Protein AF-A0A310SHX9-F1 (afdb_monomer)

Structure (mmCIF, N/CA/C/O backbone):
data_AF-A0A310SHX9-F1
#
_entry.id   AF-A0A310SHX9-F1
#
loop_
_atom_site.group_PDB
_atom_site.id
_atom_site.type_symbol
_atom_site.label_atom_id
_atom_site.label_alt_id
_atom_site.label_comp_id
_atom_site.label_asym_id
_atom_site.label_entity_id
_atom_site.label_seq_id
_atom_site.pdbx_PDB_ins_code
_atom_site.Cartn_x
_atom_site.Cartn_y
_atom_site.Cartn_z
_atom_site.occupancy
_atom_site.B_iso_or_equiv
_atom_site.auth_seq_id
_atom_site.auth_comp_id
_atom_site.auth_asym_id
_atom_site.auth_atom_id
_atom_site.pdbx_PDB_model_num
ATOM 1 N N . MET A 1 1 ? 0.324 -3.918 -25.809 1.00 64.81 1 MET A N 1
ATOM 2 C CA . MET A 1 1 ? 0.534 -5.154 -26.595 1.00 64.81 1 MET A CA 1
ATOM 3 C C . MET A 1 1 ? -0.462 -6.199 -26.114 1.00 64.81 1 MET A C 1
ATOM 5 O O . MET A 1 1 ? -0.627 -6.334 -24.906 1.00 64.81 1 MET A O 1
ATOM 9 N N . THR A 1 2 ? -1.156 -6.899 -27.006 1.00 70.50 2 THR A N 1
ATOM 10 C CA . THR A 1 2 ? -2.092 -7.974 -26.652 1.00 70.50 2 THR A CA 1
ATOM 11 C C . THR A 1 2 ? -1.338 -9.249 -26.255 1.00 70.50 2 THR A C 1
ATOM 13 O O . THR A 1 2 ? -0.175 -9.452 -26.612 1.00 70.50 2 THR A O 1
ATOM 16 N N . ARG A 1 3 ? -2.007 -10.167 -25.542 1.00 69.44 3 ARG A N 1
ATOM 17 C CA . ARG A 1 3 ? -1.442 -11.487 -25.186 1.00 69.44 3 ARG A CA 1
ATOM 18 C C . ARG A 1 3 ? -0.972 -12.273 -26.419 1.00 69.44 3 ARG A C 1
ATOM 20 O O . ARG A 1 3 ? -0.025 -13.051 -26.335 1.00 69.44 3 ARG A O 1
ATOM 27 N N . GLN A 1 4 ? -1.651 -12.087 -27.546 1.00 72.62 4 GLN A N 1
ATOM 28 C CA . GLN A 1 4 ? -1.379 -12.775 -28.805 1.00 72.62 4 GLN A CA 1
ATOM 29 C C . GLN A 1 4 ? -0.132 -12.200 -29.489 1.00 72.62 4 GLN A C 1
ATOM 31 O O . GLN A 1 4 ? 0.737 -12.961 -29.906 1.00 72.62 4 GLN A O 1
ATOM 36 N N . GLU A 1 5 ? 0.022 -10.872 -29.482 1.00 73.06 5 GLU A N 1
ATOM 37 C CA . GLU A 1 5 ? 1.237 -10.193 -29.950 1.00 73.06 5 GLU A CA 1
ATOM 38 C C . GLU A 1 5 ? 2.484 -10.596 -29.137 1.00 73.06 5 GLU A C 1
ATOM 40 O O . GLU A 1 5 ? 3.551 -10.786 -29.725 1.00 73.06 5 GLU A O 1
ATOM 45 N N . TYR A 1 6 ? 2.358 -10.776 -27.812 1.00 71.56 6 TYR A N 1
ATOM 46 C CA . TYR A 1 6 ? 3.461 -11.247 -26.960 1.00 71.56 6 TYR A CA 1
ATOM 47 C C . TYR A 1 6 ? 3.916 -12.657 -27.343 1.00 71.56 6 TYR A C 1
ATOM 49 O O . TYR A 1 6 ? 5.105 -12.884 -27.549 1.00 71.56 6 TYR A O 1
ATOM 57 N N . LYS A 1 7 ? 2.978 -13.605 -27.490 1.00 75.12 7 LYS A N 1
ATOM 58 C CA . LYS A 1 7 ? 3.307 -14.997 -27.844 1.00 75.12 7 LYS A CA 1
ATOM 59 C C . LYS A 1 7 ? 4.124 -15.086 -29.135 1.00 75.12 7 LYS A C 1
ATOM 61 O O . LYS A 1 7 ? 5.051 -15.886 -29.204 1.00 75.12 7 LYS A O 1
ATOM 66 N N . ILE A 1 8 ? 3.813 -14.242 -30.118 1.00 79.38 8 ILE A N 1
ATOM 67 C CA . ILE A 1 8 ? 4.493 -14.218 -31.419 1.00 79.38 8 ILE A CA 1
ATOM 68 C C . ILE A 1 8 ? 5.881 -13.567 -31.321 1.00 79.38 8 ILE A C 1
ATOM 70 O O . ILE A 1 8 ? 6.822 -14.041 -31.949 1.00 79.38 8 ILE A O 1
ATOM 74 N N . ASN A 1 9 ? 6.036 -12.507 -30.520 1.00 73.81 9 ASN A N 1
ATOM 75 C CA . ASN A 1 9 ? 7.239 -11.662 -30.543 1.00 73.81 9 ASN A CA 1
ATOM 76 C C . ASN A 1 9 ? 8.151 -11.783 -29.310 1.00 73.81 9 ASN A C 1
ATOM 78 O O . ASN A 1 9 ? 9.099 -11.007 -29.181 1.00 73.81 9 ASN A O 1
ATOM 82 N N . HIS A 1 10 ? 7.895 -12.732 -28.405 1.00 71.25 10 HIS A N 1
ATOM 83 C CA . HIS A 1 10 ? 8.587 -12.832 -27.114 1.00 71.25 10 HIS A CA 1
ATOM 84 C C . HIS A 1 10 ? 10.123 -12.918 -27.216 1.00 71.25 10 HIS A C 1
ATOM 86 O O . HIS A 1 10 ? 10.809 -12.448 -26.317 1.00 71.25 10 HIS A O 1
ATOM 92 N N . THR A 1 11 ? 10.680 -13.447 -28.311 1.00 74.25 11 THR A N 1
ATOM 93 C CA . THR A 1 11 ? 12.136 -13.548 -28.534 1.00 74.25 11 THR A CA 1
ATOM 94 C C . THR A 1 11 ? 12.811 -12.223 -28.906 1.00 74.25 11 THR A C 1
ATOM 96 O O . THR A 1 11 ? 14.021 -12.084 -28.740 1.00 74.25 11 THR A O 1
ATOM 99 N N . LYS A 1 12 ? 12.054 -11.230 -29.391 1.00 75.44 12 LYS A N 1
ATOM 100 C CA . LYS A 1 12 ? 12.553 -9.876 -29.716 1.00 75.44 12 LYS A CA 1
ATOM 101 C C . LYS A 1 12 ? 12.402 -8.894 -28.550 1.00 75.44 12 LYS A C 1
ATOM 103 O O . LYS A 1 12 ? 12.952 -7.793 -28.585 1.00 75.44 12 LYS A O 1
ATOM 108 N N . PHE A 1 13 ? 11.655 -9.297 -27.529 1.00 72.62 13 PHE A N 1
ATOM 109 C CA . PHE A 1 13 ? 11.348 -8.502 -26.355 1.00 72.62 13 PHE A CA 1
ATOM 110 C C . PHE A 1 13 ? 12.449 -8.659 -25.303 1.00 72.62 13 PHE A C 1
ATOM 112 O O . PHE A 1 13 ? 12.719 -9.761 -24.827 1.00 72.62 13 PHE A O 1
ATOM 119 N N . LYS A 1 14 ? 13.079 -7.549 -24.924 1.00 76.56 14 LYS A N 1
ATOM 120 C CA . LYS A 1 14 ? 14.072 -7.488 -23.850 1.00 76.56 14 LYS A CA 1
ATOM 121 C C . LYS A 1 14 ? 13.539 -6.615 -22.727 1.00 76.56 14 LYS A C 1
ATOM 123 O O . LYS A 1 14 ? 13.134 -5.478 -22.965 1.00 76.56 14 LYS A O 1
ATOM 128 N N . ILE A 1 15 ? 13.584 -7.144 -21.508 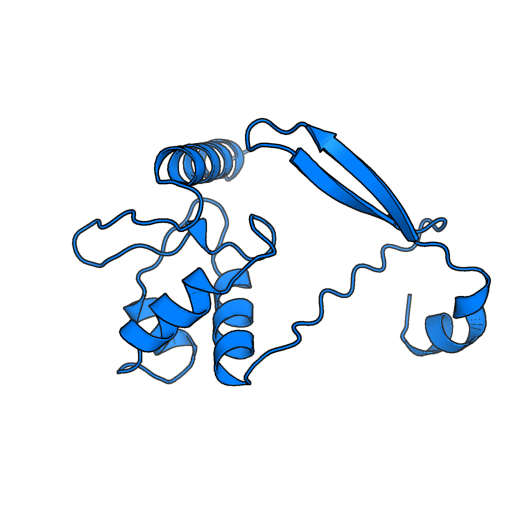1.00 77.38 15 ILE A N 1
ATOM 129 C CA . ILE A 1 15 ? 13.419 -6.340 -20.299 1.00 77.38 15 ILE A CA 1
ATOM 130 C C . ILE A 1 15 ? 14.755 -5.649 -20.051 1.00 77.38 15 ILE A C 1
ATOM 132 O O . ILE A 1 15 ? 15.777 -6.312 -19.875 1.00 77.38 15 ILE A O 1
ATOM 136 N N . ILE A 1 16 ? 14.741 -4.324 -20.066 1.00 80.56 16 ILE A N 1
ATOM 137 C CA . ILE A 1 16 ? 15.876 -3.498 -19.671 1.00 80.56 16 ILE A CA 1
ATOM 138 C C . ILE A 1 16 ? 15.581 -3.052 -18.250 1.00 80.56 16 ILE A C 1
ATOM 140 O O . ILE A 1 16 ? 14.476 -2.597 -17.969 1.00 80.56 16 ILE A O 1
ATOM 144 N N . TYR A 1 17 ? 16.536 -3.197 -17.343 1.00 81.25 17 TYR A N 1
ATOM 145 C CA . TYR A 1 17 ? 16.342 -2.745 -15.978 1.00 81.25 17 TYR A CA 1
ATOM 146 C C . TYR A 1 17 ? 17.563 -2.010 -15.451 1.00 81.25 17 TYR A C 1
ATOM 148 O O . TYR A 1 17 ? 18.694 -2.288 -15.843 1.00 81.25 17 TYR A O 1
ATOM 156 N N . ALA A 1 18 ? 17.313 -1.071 -14.549 1.00 76.44 18 ALA A N 1
ATOM 157 C CA . ALA A 1 18 ? 18.342 -0.333 -13.840 1.00 76.44 18 ALA A CA 1
ATOM 158 C C . ALA A 1 18 ? 17.914 -0.115 -12.391 1.00 76.44 18 ALA A C 1
ATOM 160 O O . ALA A 1 18 ? 16.723 -0.036 -12.082 1.00 76.44 18 ALA A O 1
ATOM 161 N N . PHE A 1 19 ? 18.899 0.005 -11.508 1.00 79.25 19 PHE A N 1
ATOM 162 C CA . PHE A 1 19 ? 18.670 0.504 -10.162 1.00 79.25 19 PHE A CA 1
ATOM 163 C C . PHE A 1 19 ? 18.825 2.021 -10.172 1.00 79.25 19 PHE A C 1
ATOM 165 O O . PHE A 1 19 ? 19.808 2.535 -10.703 1.00 79.25 19 PHE A O 1
ATOM 172 N N . HIS A 1 20 ? 17.859 2.732 -9.603 1.00 72.62 20 HIS A N 1
ATOM 173 C CA . HIS A 1 20 ? 17.862 4.186 -9.543 1.00 72.62 20 HIS A CA 1
ATOM 174 C C . HIS A 1 20 ? 17.633 4.657 -8.109 1.00 72.62 20 HIS A C 1
ATOM 176 O O . HIS A 1 20 ? 16.758 4.150 -7.406 1.00 72.62 20 HIS A O 1
ATOM 182 N N . SER A 1 21 ? 18.415 5.638 -7.668 1.00 75.56 21 SER A N 1
ATOM 183 C CA . SER A 1 21 ? 18.234 6.252 -6.356 1.00 75.56 21 SER A CA 1
ATOM 184 C C . SER A 1 21 ? 17.002 7.151 -6.369 1.00 75.56 21 SER A C 1
ATOM 186 O O . SER A 1 21 ? 16.843 8.008 -7.234 1.00 75.56 21 SER A O 1
ATOM 188 N N . THR A 1 22 ? 16.122 6.986 -5.392 1.00 76.06 22 THR A N 1
ATOM 189 C CA . THR A 1 22 ? 14.965 7.862 -5.174 1.00 76.06 22 THR A CA 1
ATOM 190 C C . THR A 1 22 ? 15.066 8.502 -3.790 1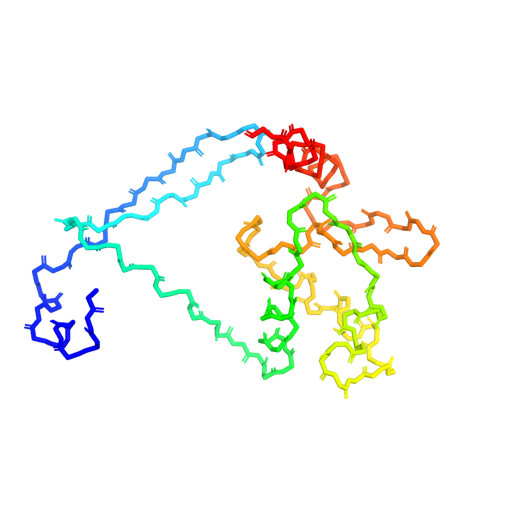.00 76.06 22 THR A C 1
ATOM 192 O O . THR A 1 22 ? 15.818 8.004 -2.946 1.00 76.06 22 THR A O 1
ATOM 195 N N . PRO A 1 23 ? 14.262 9.539 -3.486 1.00 72.62 23 PRO A N 1
ATOM 196 C CA . PRO A 1 23 ? 14.140 10.058 -2.120 1.00 72.62 23 PRO A CA 1
ATOM 197 C C . PRO A 1 23 ? 13.715 9.004 -1.079 1.00 72.62 23 PRO A C 1
ATOM 199 O O . PRO A 1 23 ? 13.800 9.250 0.119 1.00 72.62 23 PRO A O 1
ATOM 202 N N . PHE A 1 24 ? 13.256 7.833 -1.531 1.00 75.06 24 PHE A N 1
ATOM 203 C CA . PHE A 1 24 ? 12.743 6.731 -0.718 1.00 75.06 24 PHE A CA 1
ATOM 204 C C . PHE A 1 24 ? 13.680 5.509 -0.710 1.00 75.06 24 PHE A C 1
ATOM 206 O O . PHE A 1 24 ? 13.298 4.444 -0.226 1.00 75.06 24 PHE A O 1
ATOM 213 N N . GLY A 1 25 ? 14.896 5.647 -1.251 1.00 68.31 25 GLY A N 1
ATOM 214 C CA . GLY A 1 25 ? 15.877 4.571 -1.411 1.00 68.31 25 GLY A CA 1
ATOM 215 C C . GLY A 1 25 ? 16.035 4.107 -2.861 1.00 68.31 25 GLY A C 1
ATOM 216 O O . GLY A 1 25 ? 15.510 4.722 -3.790 1.00 68.31 25 GLY A O 1
ATOM 217 N N . ASN A 1 26 ? 16.778 3.020 -3.068 1.00 69.88 26 ASN A N 1
ATOM 218 C CA . ASN A 1 26 ? 17.019 2.472 -4.404 1.00 69.88 26 ASN A CA 1
ATOM 219 C C . ASN A 1 26 ? 15.777 1.741 -4.923 1.00 69.88 26 ASN A C 1
ATOM 221 O O . ASN A 1 26 ? 15.252 0.850 -4.253 1.00 69.88 26 ASN A O 1
ATOM 225 N N . CYS A 1 27 ? 15.334 2.077 -6.131 1.00 69.50 27 CYS A N 1
ATOM 226 C CA . CYS A 1 27 ? 14.271 1.374 -6.838 1.00 69.50 27 CYS A CA 1
ATOM 227 C C . CYS A 1 27 ? 14.831 0.597 -8.036 1.00 69.50 27 CYS A C 1
ATOM 229 O O . CYS A 1 27 ? 15.842 0.979 -8.620 1.00 69.50 27 CYS A O 1
ATOM 231 N N . LEU A 1 28 ? 14.167 -0.500 -8.402 1.00 73.38 28 LEU A N 1
ATOM 232 C CA . LEU A 1 28 ? 14.375 -1.185 -9.675 1.00 73.38 28 LEU A CA 1
ATOM 233 C C . LEU A 1 28 ? 13.395 -0.593 -10.691 1.00 73.38 28 LEU A C 1
ATOM 235 O O . LEU A 1 28 ? 12.183 -0.700 -10.505 1.00 73.38 28 LEU A O 1
ATOM 239 N N . ILE A 1 29 ? 13.908 -0.005 -11.764 1.00 72.06 29 ILE A N 1
ATOM 240 C CA . ILE A 1 29 ? 13.109 0.443 -12.904 1.00 72.06 29 ILE A CA 1
ATOM 241 C C . ILE A 1 29 ? 13.267 -0.603 -13.998 1.00 72.06 29 ILE A C 1
ATOM 243 O O . ILE A 1 29 ? 14.384 -0.860 -14.434 1.00 72.06 29 ILE A O 1
ATOM 247 N N . GLY A 1 30 ? 12.159 -1.210 -14.418 1.00 75.31 30 GLY A N 1
ATOM 248 C CA . GLY A 1 30 ? 12.107 -2.128 -15.552 1.00 75.31 30 GLY A CA 1
ATOM 249 C C . GLY A 1 30 ? 11.336 -1.498 -16.705 1.00 75.31 30 GLY A C 1
ATOM 250 O O . GLY A 1 30 ? 10.193 -1.081 -16.532 1.00 75.31 30 GLY A O 1
ATOM 251 N N . THR A 1 31 ? 11.948 -1.443 -17.878 1.00 74.75 31 THR A N 1
ATOM 252 C CA . THR A 1 31 ? 11.318 -1.037 -19.133 1.00 74.75 31 THR A CA 1
ATOM 253 C C . THR A 1 31 ? 11.460 -2.154 -20.159 1.00 74.75 31 THR A C 1
ATOM 255 O O . THR A 1 31 ? 12.082 -3.193 -19.919 1.00 74.75 31 THR A O 1
ATOM 258 N N . THR A 1 32 ? 10.846 -1.963 -21.319 1.00 78.31 32 THR A N 1
ATOM 259 C CA . THR A 1 32 ? 10.988 -2.881 -22.446 1.00 78.31 32 THR A CA 1
ATOM 260 C C . THR A 1 32 ? 11.774 -2.175 -23.537 1.00 78.31 32 THR A C 1
ATOM 262 O O . THR A 1 32 ? 11.663 -0.959 -23.672 1.00 78.31 32 THR A O 1
ATOM 265 N N . ASN A 1 33 ? 12.526 -2.910 -24.354 1.00 78.69 33 ASN A N 1
ATOM 266 C CA . ASN A 1 33 ? 13.175 -2.372 -25.560 1.00 78.69 33 ASN A CA 1
ATOM 267 C C . ASN A 1 33 ? 12.182 -1.962 -26.671 1.00 78.69 33 ASN A C 1
ATOM 269 O O . ASN A 1 33 ? 12.575 -1.835 -27.828 1.00 78.69 33 ASN A O 1
ATOM 273 N N . THR A 1 34 ? 10.903 -1.814 -26.329 1.00 72.62 34 THR A N 1
ATOM 274 C CA . THR A 1 34 ? 9.823 -1.381 -27.205 1.00 72.62 34 THR A CA 1
ATOM 275 C C . THR A 1 34 ? 9.069 -0.233 -26.542 1.00 72.62 34 THR A C 1
ATOM 277 O O . THR A 1 34 ? 8.927 -0.167 -25.321 1.00 72.62 34 THR A O 1
ATOM 280 N N . ASP A 1 35 ? 8.516 0.631 -27.370 1.00 66.69 35 ASP A N 1
ATOM 281 C CA . ASP A 1 35 ? 7.607 1.735 -27.063 1.00 66.69 35 ASP A CA 1
ATOM 282 C C . ASP A 1 35 ? 6.204 1.253 -26.633 1.00 66.69 35 ASP A C 1
ATOM 284 O O . ASP A 1 35 ? 5.356 2.033 -26.197 1.00 66.69 35 ASP A O 1
ATOM 288 N N . LYS A 1 36 ? 5.963 -0.066 -26.653 1.00 65.44 36 LYS A N 1
ATOM 289 C CA . LYS A 1 36 ? 4.767 -0.680 -26.076 1.00 65.44 36 LYS A CA 1
ATOM 290 C C . LYS A 1 36 ? 4.991 -0.926 -24.581 1.00 65.44 36 LYS A C 1
ATOM 292 O O . LYS A 1 36 ? 5.684 -1.864 -24.195 1.00 65.44 36 LYS A O 1
ATOM 297 N N . ALA A 1 37 ? 4.326 -0.144 -23.731 1.00 56.38 37 ALA A N 1
ATOM 298 C CA . ALA A 1 37 ? 4.283 -0.406 -22.295 1.00 56.38 37 ALA A CA 1
ATOM 299 C C . ALA A 1 37 ? 3.639 -1.781 -22.022 1.00 56.38 37 ALA A C 1
ATOM 301 O O . ALA A 1 37 ? 2.428 -1.966 -22.167 1.00 56.38 37 ALA A O 1
ATOM 302 N N . ILE A 1 38 ? 4.456 -2.767 -21.648 1.00 58.00 38 ILE A N 1
ATOM 303 C CA . ILE A 1 38 ? 3.993 -4.017 -21.046 1.00 58.00 38 ILE A CA 1
ATOM 304 C C . ILE A 1 38 ? 4.604 -4.089 -19.659 1.00 58.00 38 ILE A C 1
ATOM 306 O O . ILE A 1 38 ? 5.728 -4.551 -19.482 1.00 58.00 38 ILE A O 1
ATOM 310 N N . VAL A 1 39 ? 3.843 -3.657 -18.664 1.00 58.84 39 VAL A N 1
ATOM 311 C CA . VAL A 1 39 ? 4.120 -4.014 -17.277 1.00 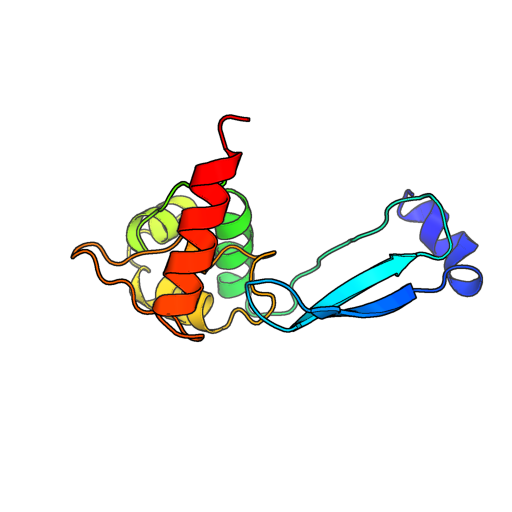58.84 39 VAL A CA 1
ATOM 312 C C . VAL A 1 39 ? 2.923 -4.822 -16.811 1.00 58.84 39 VAL A C 1
ATOM 314 O O . VAL A 1 39 ? 1.891 -4.276 -16.435 1.00 58.84 39 VAL A O 1
ATOM 317 N N . HIS A 1 40 ? 3.029 -6.147 -16.913 1.00 57.94 40 HIS A N 1
ATOM 318 C CA . HIS A 1 40 ? 2.083 -7.037 -16.255 1.00 57.94 40 HIS A CA 1
ATOM 319 C C . HIS A 1 40 ? 2.651 -7.388 -14.884 1.00 57.94 40 HIS A C 1
ATOM 321 O O . HIS A 1 40 ? 3.531 -8.242 -14.768 1.00 57.94 40 HIS A O 1
ATOM 327 N N . LEU A 1 41 ? 2.164 -6.706 -13.850 1.00 60.62 41 LEU A N 1
ATOM 328 C CA . LEU A 1 41 ? 2.458 -7.076 -12.475 1.00 60.62 41 LEU A CA 1
ATOM 329 C C . LEU A 1 41 ? 1.480 -8.175 -12.050 1.00 60.62 41 LEU A C 1
ATOM 331 O O . LEU A 1 41 ? 0.329 -7.904 -11.722 1.00 60.62 41 LEU A O 1
ATOM 335 N N . GLY A 1 42 ? 1.936 -9.424 -12.107 1.00 59.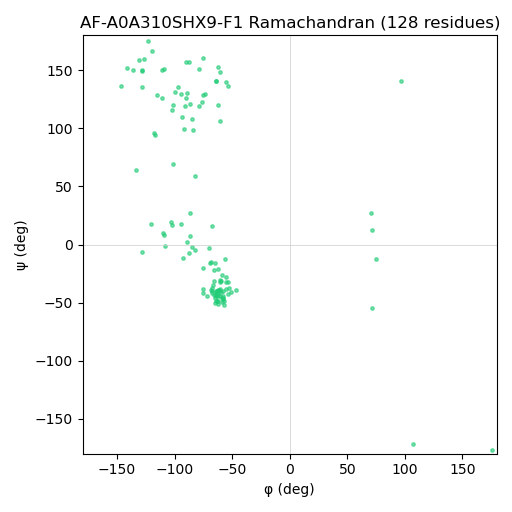56 42 GLY A N 1
ATOM 336 C CA . GLY A 1 42 ? 1.205 -10.572 -11.580 1.00 59.56 42 GLY A CA 1
ATOM 337 C C . GLY A 1 42 ? 1.696 -10.924 -10.178 1.00 59.56 42 GLY A C 1
ATOM 338 O O . GLY A 1 42 ? 2.901 -10.979 -9.934 1.00 59.56 42 GLY A O 1
ATOM 339 N N . PHE A 1 43 ? 0.777 -11.191 -9.252 1.00 67.25 43 PHE A N 1
ATOM 340 C CA . PHE A 1 43 ? 1.136 -11.632 -7.907 1.00 67.25 43 PHE A CA 1
ATOM 341 C C . PHE A 1 43 ? 1.231 -13.153 -7.832 1.00 67.25 43 PHE A C 1
ATOM 343 O O . PHE A 1 43 ? 0.278 -13.866 -8.138 1.00 67.25 43 PHE A O 1
ATOM 350 N N . VAL A 1 44 ? 2.367 -13.655 -7.350 1.00 69.69 44 VAL A N 1
ATOM 351 C CA . VAL A 1 44 ? 2.530 -15.064 -6.977 1.00 69.69 44 VAL A CA 1
ATOM 352 C C . VAL A 1 44 ? 2.446 -15.152 -5.458 1.00 69.69 44 VAL A C 1
ATOM 354 O O . VAL A 1 44 ? 3.264 -14.579 -4.743 1.00 69.69 44 VAL A O 1
ATOM 357 N N . GLY A 1 45 ? 1.431 -15.840 -4.942 1.00 72.38 45 GLY A N 1
ATOM 358 C CA . GLY A 1 45 ? 1.206 -15.928 -3.503 1.00 72.38 45 GLY A CA 1
ATOM 359 C C . GLY A 1 45 ? -0.066 -16.680 -3.142 1.00 72.38 45 GLY A C 1
ATOM 360 O O . GLY A 1 45 ? -0.785 -17.194 -4.002 1.00 72.38 45 GLY A O 1
ATOM 361 N N . LYS A 1 46 ? -0.371 -16.749 -1.842 1.00 87.19 46 LYS A N 1
ATOM 362 C CA . LYS A 1 46 ? -1.638 -17.340 -1.387 1.00 87.19 46 LYS A CA 1
ATOM 363 C C . LYS A 1 46 ? -2.797 -16.491 -1.911 1.00 87.19 46 LYS A C 1
ATOM 365 O O . LYS A 1 46 ? -2.729 -15.268 -1.830 1.00 87.19 46 LYS A O 1
ATOM 370 N N . LYS A 1 47 ? -3.902 -17.123 -2.333 1.00 91.62 47 LYS A N 1
ATOM 371 C CA . LYS A 1 47 ? -5.107 -16.429 -2.846 1.00 91.62 47 LYS A CA 1
ATOM 372 C C . LYS A 1 47 ? -5.552 -15.255 -1.962 1.00 91.62 47 LYS A C 1
ATOM 374 O O . LYS A 1 47 ? -5.937 -14.213 -2.470 1.00 91.62 47 LYS A O 1
ATOM 379 N N . PHE A 1 48 ? -5.464 -15.407 -0.638 1.00 93.94 48 PHE A N 1
ATOM 380 C CA . PHE A 1 48 ? -5.783 -14.333 0.306 1.00 93.94 48 PHE A CA 1
ATOM 381 C C . PHE A 1 48 ? -4.813 -13.142 0.221 1.00 93.94 48 PHE A C 1
ATOM 383 O O . PHE A 1 48 ? -5.256 -12.002 0.238 1.00 93.94 48 PHE A O 1
ATOM 390 N N . GLN A 1 49 ? -3.504 -13.391 0.115 1.00 92.94 49 GLN A N 1
ATOM 391 C CA . GLN A 1 49 ? -2.500 -12.328 -0.013 1.00 92.94 49 GLN A CA 1
ATOM 392 C C . GLN A 1 49 ? -2.687 -11.553 -1.312 1.00 92.94 49 GLN A C 1
ATOM 394 O O . GLN A 1 49 ? -2.687 -10.331 -1.279 1.00 92.94 49 GLN A O 1
ATOM 399 N N . ILE A 1 50 ? -2.920 -12.273 -2.414 1.00 91.44 50 ILE A N 1
ATOM 400 C CA . ILE A 1 50 ? -3.192 -11.681 -3.726 1.00 91.44 50 ILE A CA 1
ATOM 401 C C . ILE A 1 50 ? -4.401 -10.746 -3.636 1.00 91.44 50 ILE A C 1
ATOM 403 O O . ILE A 1 50 ? -4.263 -9.571 -3.945 1.00 91.44 50 ILE A O 1
ATOM 407 N N . LYS A 1 51 ? -5.531 -11.217 -3.087 1.00 95.06 51 LYS A N 1
ATOM 408 C CA . LYS A 1 51 ? -6.726 -10.378 -2.893 1.00 95.06 51 LYS A CA 1
ATOM 409 C C . LYS A 1 51 ? -6.469 -9.138 -2.041 1.00 95.06 51 LYS A C 1
ATOM 411 O O . LYS A 1 51 ? -7.015 -8.078 -2.323 1.00 95.06 51 LYS A O 1
ATOM 416 N N . VAL A 1 52 ? -5.666 -9.265 -0.981 1.00 96.62 52 VAL A N 1
ATOM 417 C CA . VAL A 1 52 ? -5.273 -8.106 -0.171 1.00 96.62 52 VAL A CA 1
ATOM 418 C C . VAL A 1 52 ? -4.480 -7.126 -1.026 1.00 96.62 52 VAL A C 1
ATOM 420 O O . VAL A 1 52 ? -4.833 -5.957 -1.052 1.00 96.62 52 VAL A O 1
ATOM 423 N N . TRP A 1 53 ? -3.446 -7.577 -1.736 1.00 94.75 53 TRP A N 1
ATOM 424 C CA . TRP A 1 53 ? -2.596 -6.706 -2.552 1.00 94.75 53 TRP A CA 1
ATOM 425 C C . TRP A 1 53 ? -3.355 -6.036 -3.701 1.00 94.75 53 TRP A C 1
ATOM 427 O O . TRP A 1 53 ? -3.166 -4.842 -3.914 1.00 94.75 53 TRP A O 1
ATOM 437 N N . GLU A 1 54 ? -4.263 -6.755 -4.361 1.00 93.31 54 GLU A N 1
ATOM 438 C CA . GLU A 1 54 ? -5.194 -6.194 -5.348 1.00 93.31 54 GLU A CA 1
ATOM 439 C C . GLU A 1 54 ? -6.046 -5.079 -4.729 1.00 93.31 54 GLU A C 1
ATOM 441 O O . GLU A 1 54 ? -6.137 -3.992 -5.292 1.00 93.31 54 GLU A O 1
ATOM 446 N N . ALA A 1 55 ? -6.602 -5.296 -3.532 1.00 96.12 55 ALA A N 1
ATOM 447 C CA . ALA A 1 55 ? -7.367 -4.267 -2.833 1.00 96.12 55 ALA A CA 1
ATOM 448 C C . ALA A 1 55 ? -6.512 -3.060 -2.416 1.00 96.12 55 ALA A C 1
ATOM 450 O O . ALA A 1 55 ? -7.020 -1.942 -2.394 1.00 96.12 55 ALA A O 1
ATOM 451 N N . LEU A 1 56 ? -5.223 -3.255 -2.108 1.00 95.94 56 LEU A N 1
ATOM 452 C CA . LEU A 1 56 ? -4.322 -2.139 -1.808 1.00 95.94 56 LEU A CA 1
ATOM 453 C C . LEU A 1 56 ? -4.133 -1.231 -3.024 1.00 95.94 56 LEU A C 1
ATOM 455 O O . LEU A 1 56 ? -4.135 -0.016 -2.870 1.00 95.94 56 LEU A O 1
ATOM 459 N N . MET A 1 57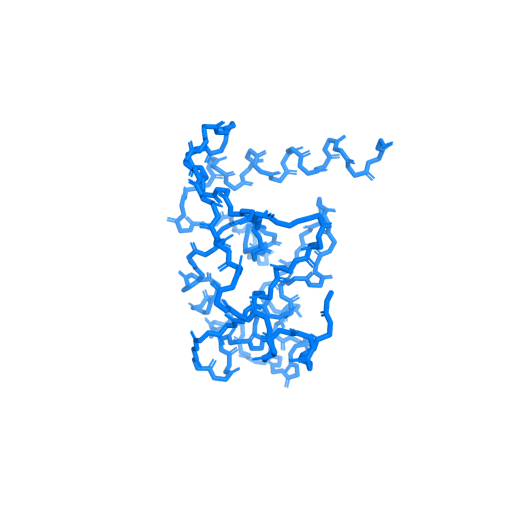 ? -4.007 -1.801 -4.223 1.00 93.81 57 MET A N 1
ATOM 460 C CA . MET A 1 57 ? -3.821 -1.030 -5.460 1.00 93.81 57 MET A CA 1
ATOM 461 C C . MET A 1 57 ? -5.019 -0.140 -5.820 1.00 93.81 57 MET A C 1
ATOM 463 O O . MET A 1 57 ? -4.876 0.756 -6.644 1.00 93.81 57 MET A O 1
ATOM 467 N N . LEU A 1 58 ? -6.185 -0.369 -5.212 1.00 94.25 58 LEU A N 1
ATOM 468 C CA . LEU A 1 58 ? -7.381 0.454 -5.402 1.00 94.25 58 LEU A CA 1
ATOM 469 C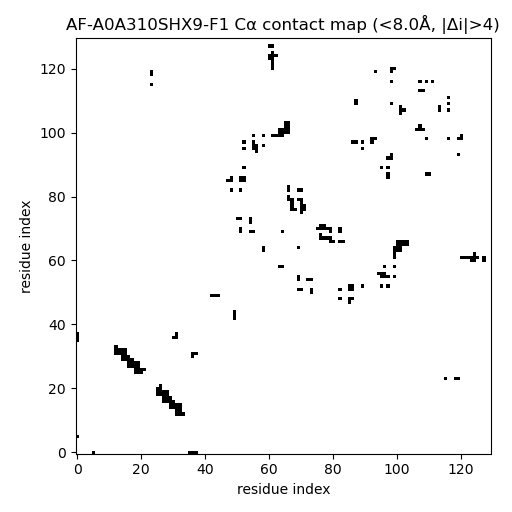 C . LEU A 1 58 ? -7.443 1.660 -4.452 1.00 94.25 58 LEU A C 1
ATOM 471 O O . LEU A 1 58 ? -8.344 2.484 -4.573 1.00 94.25 58 LEU A O 1
ATOM 475 N N . ILE A 1 59 ? -6.528 1.761 -3.483 1.00 95.56 59 ILE A N 1
ATOM 476 C CA . ILE A 1 59 ? -6.480 2.889 -2.550 1.00 95.56 59 ILE A CA 1
ATOM 477 C C . ILE A 1 59 ? -5.892 4.092 -3.287 1.00 95.56 59 ILE A C 1
ATOM 479 O O . ILE A 1 59 ? -4.758 4.010 -3.746 1.00 95.56 59 ILE A O 1
ATOM 483 N N . SER A 1 60 ? -6.613 5.211 -3.354 1.00 93.94 60 SER A N 1
ATOM 484 C CA . SER A 1 60 ? -6.142 6.430 -4.022 1.00 93.94 60 SER A CA 1
ATOM 485 C C . SER A 1 60 ? -4.861 6.991 -3.400 1.00 93.94 60 SER A C 1
ATOM 487 O O . SER A 1 60 ? -4.643 6.901 -2.187 1.00 93.94 60 SER A O 1
ATOM 489 N N . ASP A 1 61 ? -4.035 7.620 -4.228 1.00 92.50 61 ASP A N 1
ATOM 490 C CA . ASP A 1 61 ? -2.809 8.299 -3.808 1.00 92.50 61 ASP A CA 1
ATOM 491 C C . ASP A 1 61 ? -3.091 9.347 -2.719 1.00 92.50 61 ASP A C 1
ATOM 493 O O . ASP A 1 61 ? -4.125 10.018 -2.725 1.00 92.50 61 ASP A O 1
ATOM 497 N N . GLY A 1 62 ? -2.205 9.445 -1.723 1.00 91.75 62 GLY A N 1
ATOM 498 C CA . GLY A 1 62 ? -2.308 10.414 -0.622 1.00 91.75 62 GLY A CA 1
ATOM 499 C C . GLY A 1 62 ? -3.369 10.090 0.437 1.00 91.75 62 GLY A C 1
ATOM 500 O O . GLY A 1 62 ? -3.340 10.677 1.527 1.00 91.75 62 GLY A O 1
ATOM 501 N N . SER A 1 63 ? -4.258 9.133 0.162 1.00 93.25 63 SER A N 1
ATOM 502 C CA . SER A 1 63 ? -5.270 8.649 1.102 1.00 93.25 63 SER A CA 1
ATOM 503 C C . SER A 1 63 ? -4.757 7.482 1.950 1.00 93.25 63 SER A C 1
ATOM 505 O O . SER A 1 63 ? -3.812 6.778 1.585 1.00 93.25 63 SER A O 1
ATOM 507 N N . THR A 1 64 ? -5.378 7.271 3.111 1.00 95.25 64 THR A N 1
ATOM 508 C CA . THR A 1 64 ? -5.085 6.124 3.975 1.00 95.25 64 THR A CA 1
ATOM 509 C C . THR A 1 64 ? -6.356 5.375 4.348 1.00 95.25 64 THR A C 1
ATOM 511 O O . THR A 1 64 ? -7.433 5.954 4.472 1.00 95.25 64 THR A O 1
ATOM 514 N N . VAL A 1 65 ? -6.216 4.068 4.557 1.00 96.50 65 VAL A N 1
ATOM 515 C CA . VAL A 1 65 ? -7.290 3.176 5.013 1.00 96.50 65 VAL A CA 1
ATOM 516 C C . VAL A 1 65 ? -6.813 2.326 6.182 1.00 96.50 65 VAL A C 1
ATOM 518 O O . VAL A 1 65 ? -5.618 2.112 6.387 1.00 96.50 65 VAL A O 1
ATOM 521 N N . THR A 1 66 ? -7.745 1.801 6.961 1.00 96.94 66 THR A N 1
ATOM 522 C CA . THR A 1 66 ? -7.452 0.897 8.069 1.00 96.94 66 THR A CA 1
ATOM 523 C C . THR A 1 66 ? -7.379 -0.556 7.610 1.00 96.94 66 THR A C 1
ATOM 525 O O . THR A 1 66 ? -8.000 -0.949 6.623 1.00 96.94 66 THR A O 1
ATOM 528 N N . TYR A 1 67 ? -6.678 -1.402 8.372 1.00 97.12 67 TYR A N 1
ATOM 529 C CA . TYR A 1 67 ? -6.680 -2.855 8.138 1.00 97.12 67 TYR A CA 1
ATOM 530 C C . TYR A 1 67 ? -8.092 -3.462 8.101 1.00 97.12 67 TYR A C 1
ATOM 532 O O . TYR A 1 67 ? -8.319 -4.430 7.382 1.00 97.12 67 TYR A O 1
ATOM 540 N N . GLU A 1 68 ? -9.032 -2.901 8.866 1.00 96.62 68 GLU A N 1
ATOM 541 C CA . GLU A 1 68 ? -10.430 -3.339 8.870 1.00 96.62 68 GLU A CA 1
ATOM 542 C C . GLU A 1 68 ? -11.152 -2.942 7.584 1.00 96.62 68 GLU A C 1
ATOM 544 O O . GLU A 1 68 ? -11.822 -3.783 6.996 1.00 96.62 68 GLU A O 1
ATOM 549 N N . GLN A 1 69 ? -10.970 -1.710 7.103 1.00 97.25 69 GLN A N 1
ATOM 550 C CA . GLN A 1 69 ? -11.547 -1.278 5.826 1.00 97.25 69 GLN A CA 1
ATOM 551 C C . GLN A 1 69 ? -11.037 -2.147 4.671 1.00 97.25 69 GLN A C 1
ATOM 553 O O . GLN A 1 69 ? -11.819 -2.594 3.839 1.00 97.25 69 GLN A O 1
ATOM 558 N N . VAL A 1 70 ? -9.746 -2.497 4.662 1.00 97.88 70 VAL A N 1
ATOM 559 C CA . VAL A 1 70 ? -9.213 -3.453 3.675 1.00 97.88 70 VAL A CA 1
ATOM 560 C C . VAL A 1 70 ? -9.876 -4.829 3.825 1.00 97.88 70 VAL A C 1
ATOM 562 O O . VAL A 1 70 ? -10.246 -5.442 2.826 1.00 97.88 70 VAL A O 1
ATOM 565 N N . ALA A 1 71 ? -10.066 -5.313 5.056 1.00 98.12 71 ALA A N 1
ATOM 566 C CA . ALA A 1 71 ? -10.731 -6.588 5.329 1.00 98.12 71 ALA A CA 1
ATOM 567 C C . ALA A 1 71 ? -12.201 -6.597 4.859 1.00 98.12 71 ALA A C 1
ATOM 569 O O . ALA A 1 71 ? -12.667 -7.591 4.298 1.00 98.12 71 ALA A O 1
ATOM 570 N N . GLN A 1 72 ? -12.914 -5.484 5.035 1.00 97.75 72 GLN A N 1
ATOM 571 C CA . GLN A 1 72 ? -14.270 -5.275 4.526 1.00 97.75 72 GLN A CA 1
ATOM 572 C C . GLN A 1 72 ? -14.288 -5.287 2.992 1.00 97.75 72 GLN A C 1
ATOM 574 O O . GLN A 1 72 ? -15.057 -6.049 2.409 1.00 97.75 72 GLN A O 1
ATOM 579 N N . ASN A 1 73 ? -13.382 -4.546 2.346 1.00 97.06 73 ASN A N 1
ATOM 580 C CA . ASN A 1 73 ? -13.309 -4.436 0.884 1.00 97.06 73 ASN A CA 1
ATOM 581 C C . ASN A 1 73 ? -13.050 -5.781 0.189 1.00 97.06 73 ASN A C 1
ATOM 583 O O . ASN A 1 73 ? -13.556 -6.019 -0.904 1.00 97.06 73 ASN A O 1
ATOM 587 N N . ILE A 1 74 ? -12.310 -6.697 0.823 1.00 97.50 74 ILE A N 1
ATOM 588 C CA . ILE A 1 74 ? -12.081 -8.052 0.282 1.00 97.50 74 ILE A CA 1
ATOM 589 C C . ILE A 1 74 ? -13.179 -9.065 0.662 1.00 97.50 74 ILE A C 1
ATOM 591 O O . ILE A 1 74 ? -13.016 -10.269 0.424 1.00 97.50 74 ILE A O 1
ATOM 595 N N . GLY A 1 75 ? -14.272 -8.618 1.291 1.00 97.62 75 GLY A N 1
ATOM 596 C CA . GLY A 1 75 ? -15.390 -9.464 1.725 1.00 97.62 75 GLY A CA 1
ATOM 597 C C . GLY A 1 75 ? -15.056 -10.386 2.904 1.00 97.62 75 GLY A C 1
ATOM 598 O O . GLY A 1 75 ? -15.621 -11.476 3.025 1.00 97.62 75 GLY A O 1
ATOM 599 N N . LYS A 1 76 ? -14.093 -10.003 3.753 1.00 97.69 76 LYS A N 1
ATOM 600 C CA . LYS A 1 76 ? -13.644 -10.764 4.934 1.00 97.69 76 LYS A CA 1
ATOM 601 C C . LYS A 1 76 ? -13.533 -9.846 6.164 1.00 97.69 76 LYS A C 1
ATOM 603 O O . LYS A 1 76 ? -12.436 -9.691 6.693 1.00 97.69 76 LYS A O 1
ATOM 608 N N . PRO A 1 77 ? -14.641 -9.263 6.661 1.00 96.94 77 PRO A N 1
ATOM 609 C CA . PRO A 1 77 ? -14.622 -8.189 7.666 1.00 96.94 77 PRO A CA 1
ATOM 610 C C . PRO A 1 77 ? -13.927 -8.555 8.989 1.00 96.94 77 PRO A C 1
ATOM 612 O O . PRO A 1 77 ? -13.378 -7.689 9.660 1.00 96.94 77 PRO A O 1
ATOM 615 N N . THR A 1 78 ? -13.880 -9.838 9.354 1.00 97.38 78 THR A N 1
ATOM 616 C CA . THR A 1 78 ? -13.213 -10.322 10.577 1.00 97.38 78 THR A CA 1
ATOM 617 C C . THR A 1 78 ? -11.706 -10.566 10.407 1.00 97.38 78 THR A C 1
ATOM 619 O O . THR A 1 78 ? -11.021 -10.938 11.360 1.00 97.38 78 THR A O 1
ATOM 622 N N . ALA A 1 79 ? -11.150 -10.365 9.207 1.00 97.38 79 ALA A N 1
ATOM 623 C CA . ALA A 1 79 ? -9.795 -10.784 8.853 1.00 97.38 79 ALA A CA 1
ATOM 624 C C . ALA A 1 79 ? -8.712 -9.701 9.024 1.00 97.38 79 ALA A C 1
ATOM 626 O O . ALA A 1 79 ? -7.612 -9.869 8.496 1.00 97.38 79 ALA A O 1
ATOM 627 N N . SER A 1 80 ? -8.952 -8.621 9.776 1.00 96.44 80 SER A N 1
ATOM 628 C CA . SER A 1 80 ? -8.020 -7.482 9.925 1.00 96.44 80 SER A CA 1
ATOM 629 C C . SER A 1 80 ? -6.587 -7.890 10.303 1.00 96.44 80 SER A C 1
ATOM 631 O O . SER A 1 80 ? -5.617 -7.376 9.746 1.00 96.44 80 SER A O 1
ATOM 633 N N . ARG A 1 81 ? -6.418 -8.870 11.204 1.00 95.56 81 ARG A N 1
ATOM 634 C CA . ARG A 1 81 ? -5.085 -9.380 11.583 1.00 95.56 81 ARG A CA 1
ATOM 635 C C . ARG A 1 81 ? -4.409 -10.147 10.440 1.00 95.56 81 ARG A C 1
ATOM 637 O O . ARG A 1 81 ? -3.208 -10.000 10.224 1.00 95.56 81 ARG A O 1
ATOM 644 N N . ALA A 1 82 ? -5.173 -10.942 9.691 1.00 97.00 82 ALA A N 1
ATOM 645 C CA . ALA A 1 82 ? -4.667 -11.657 8.521 1.00 97.00 82 ALA A CA 1
ATOM 646 C C . ALA A 1 82 ? -4.294 -10.687 7.389 1.00 97.00 82 ALA A C 1
ATOM 648 O O . ALA A 1 82 ? -3.267 -10.885 6.738 1.00 97.00 82 ALA A O 1
ATOM 649 N N . VAL A 1 83 ? -5.067 -9.610 7.208 1.00 97.38 83 VAL A N 1
ATOM 650 C CA . VAL A 1 83 ? -4.720 -8.500 6.309 1.00 97.38 83 VAL A CA 1
ATOM 651 C C . VAL A 1 83 ? -3.386 -7.886 6.723 1.00 97.38 83 VAL A C 1
ATOM 653 O O . VAL A 1 83 ? -2.496 -7.791 5.885 1.00 97.38 83 VAL A O 1
ATOM 656 N N . GLY A 1 84 ? -3.189 -7.560 8.005 1.00 95.38 84 GLY A N 1
ATOM 657 C CA . GLY A 1 84 ? -1.906 -7.042 8.500 1.00 95.38 84 GLY A CA 1
ATOM 658 C C . GLY A 1 84 ? -0.716 -7.946 8.153 1.00 95.38 84 GLY A C 1
ATOM 659 O O . GLY A 1 84 ? 0.307 -7.474 7.658 1.00 95.38 84 GLY A O 1
ATOM 660 N N . ASN A 1 85 ? -0.875 -9.263 8.302 1.00 94.62 85 ASN A N 1
ATOM 661 C CA . ASN A 1 85 ? 0.148 -10.229 7.892 1.00 94.62 85 ASN A CA 1
ATOM 662 C C . ASN A 1 85 ? 0.404 -10.225 6.374 1.00 94.62 85 ASN A C 1
ATOM 664 O O . ASN A 1 85 ? 1.557 -10.320 5.953 1.00 94.62 85 ASN A O 1
ATOM 668 N N . ALA A 1 86 ? -0.638 -10.113 5.546 1.00 94.75 86 ALA A N 1
ATOM 669 C CA . ALA A 1 86 ? -0.495 -10.025 4.092 1.00 94.75 86 ALA A CA 1
ATOM 670 C C . ALA A 1 86 ? 0.180 -8.713 3.651 1.00 94.75 86 ALA A C 1
ATOM 672 O O . ALA A 1 86 ? 1.065 -8.743 2.794 1.00 94.75 86 ALA A O 1
ATOM 673 N N . VAL A 1 87 ? -0.160 -7.589 4.290 1.00 95.06 87 VAL A N 1
ATOM 674 C CA . VAL A 1 87 ? 0.470 -6.273 4.082 1.00 95.06 87 VAL A CA 1
ATOM 675 C C . VAL A 1 87 ? 1.974 -6.344 4.380 1.00 95.06 87 VAL A C 1
ATOM 677 O O . VAL A 1 87 ? 2.781 -5.926 3.554 1.00 95.06 87 VAL A O 1
ATOM 680 N N . MET A 1 88 ? 2.385 -6.969 5.493 1.00 91.62 88 MET A N 1
ATOM 681 C CA . MET A 1 88 ? 3.811 -7.163 5.826 1.00 91.62 88 MET A CA 1
ATOM 682 C C . MET A 1 88 ? 4.562 -8.087 4.851 1.00 91.62 88 MET A C 1
ATOM 684 O O . MET A 1 88 ? 5.793 -8.059 4.772 1.00 91.62 88 MET A O 1
ATOM 688 N N . LYS A 1 89 ? 3.852 -8.944 4.114 1.00 90.56 89 LYS A N 1
ATOM 689 C CA . LYS A 1 89 ? 4.450 -9.846 3.119 1.00 90.56 89 LYS A CA 1
ATOM 690 C C . LYS A 1 89 ? 4.551 -9.227 1.728 1.00 90.56 89 LYS A C 1
ATOM 692 O O . LYS A 1 89 ? 5.058 -9.893 0.835 1.00 90.56 89 LYS A O 1
ATOM 697 N N . ASN A 1 90 ? 4.149 -7.969 1.557 1.00 88.38 90 ASN A N 1
ATOM 698 C CA . ASN A 1 90 ? 4.514 -7.217 0.368 1.00 88.38 90 ASN A CA 1
ATOM 699 C C . ASN A 1 90 ? 6.047 -7.013 0.327 1.00 88.38 90 ASN A C 1
ATOM 701 O O . ASN A 1 90 ? 6.677 -6.807 1.368 1.00 88.38 90 ASN A O 1
ATOM 705 N N . TYR A 1 91 ? 6.643 -7.109 -0.859 1.00 83.56 91 TYR A N 1
ATOM 706 C CA . TYR A 1 91 ? 8.048 -6.776 -1.147 1.00 83.56 91 TYR A CA 1
ATOM 707 C C . TYR A 1 91 ? 8.188 -5.814 -2.333 1.00 83.56 91 TYR A C 1
ATOM 709 O O . TYR A 1 91 ? 9.279 -5.318 -2.591 1.00 83.56 91 TYR A O 1
ATOM 717 N N . ILE A 1 92 ? 7.084 -5.510 -3.014 1.00 84.06 92 ILE A N 1
ATOM 718 C CA . ILE A 1 92 ? 7.010 -4.579 -4.135 1.00 84.06 92 ILE A CA 1
ATOM 719 C C . ILE A 1 92 ? 6.438 -3.270 -3.587 1.00 84.06 92 ILE A C 1
ATOM 721 O O . ILE A 1 92 ? 5.275 -2.913 -3.783 1.00 84.06 92 ILE A O 1
ATOM 725 N N . VAL A 1 93 ? 7.257 -2.620 -2.763 1.00 84.56 93 VAL A N 1
ATOM 726 C CA . VAL A 1 93 ? 6.908 -1.384 -2.056 1.00 84.56 93 VAL A CA 1
ATOM 727 C C . VAL A 1 93 ? 6.616 -0.268 -3.055 1.00 84.56 93 VAL A C 1
ATOM 729 O O . VAL A 1 93 ? 7.153 -0.282 -4.159 1.00 84.56 93 VAL A O 1
ATOM 732 N N . TYR A 1 94 ? 5.785 0.697 -2.657 1.00 86.12 94 TYR A N 1
ATOM 733 C CA . TYR A 1 94 ? 5.311 1.817 -3.472 1.00 86.12 94 TYR A CA 1
ATOM 734 C C . TYR A 1 94 ? 4.315 1.391 -4.562 1.00 86.12 94 TYR A C 1
ATOM 736 O O . TYR A 1 94 ? 3.187 1.869 -4.541 1.00 86.12 94 TYR A O 1
ATOM 744 N N . LEU A 1 95 ? 4.669 0.430 -5.427 1.00 86.00 95 LEU A N 1
ATOM 745 C CA . LEU A 1 95 ? 3.767 -0.087 -6.471 1.00 86.00 95 LEU A CA 1
ATOM 746 C C . LEU A 1 95 ? 2.546 -0.808 -5.888 1.00 86.00 95 LEU A C 1
ATOM 748 O O . LEU A 1 95 ? 1.425 -0.572 -6.326 1.00 86.00 95 LEU A O 1
ATOM 752 N N . ILE A 1 96 ? 2.752 -1.679 -4.893 1.00 91.44 96 ILE A N 1
ATOM 753 C CA . ILE A 1 96 ? 1.661 -2.135 -4.029 1.00 91.44 96 ILE A CA 1
ATOM 754 C C . ILE A 1 96 ? 1.671 -1.212 -2.803 1.00 91.44 96 ILE A C 1
ATOM 756 O O . ILE A 1 96 ? 2.597 -1.313 -1.980 1.00 91.44 96 ILE A O 1
ATOM 760 N N . PRO A 1 97 ? 0.671 -0.327 -2.633 1.00 94.44 97 PRO A N 1
ATOM 761 C CA . PRO A 1 97 ? 0.757 0.804 -1.712 1.00 94.44 97 PRO A CA 1
ATOM 762 C C . PRO A 1 97 ? 0.429 0.413 -0.261 1.00 94.44 97 PRO A C 1
ATOM 764 O O . PRO A 1 97 ? -0.476 0.927 0.393 1.00 94.44 97 PRO A O 1
ATOM 767 N N . CYS A 1 98 ? 1.194 -0.530 0.283 1.00 95.19 98 CYS A N 1
ATOM 768 C CA . CYS A 1 98 ? 1.071 -1.007 1.661 1.00 95.19 98 CYS A CA 1
ATOM 769 C C . CYS A 1 98 ? 1.323 0.081 2.721 1.00 95.19 98 CYS A C 1
ATOM 771 O O . CYS A 1 98 ? 0.845 -0.042 3.849 1.00 95.19 98 CYS A O 1
ATOM 773 N N . HIS A 1 99 ? 2.025 1.159 2.364 1.00 95.50 99 HIS A N 1
ATOM 774 C CA . HIS A 1 99 ? 2.213 2.351 3.194 1.00 95.50 99 HIS A CA 1
ATOM 775 C C . HIS A 1 99 ? 0.921 3.161 3.389 1.00 95.50 99 HIS A C 1
ATOM 777 O O . HIS A 1 99 ? 0.858 3.957 4.321 1.00 95.50 99 HIS A O 1
ATOM 783 N N . ARG A 1 100 ? -0.134 2.929 2.596 1.00 96.31 100 ARG A N 1
ATOM 784 C CA . ARG A 1 100 ? -1.451 3.572 2.773 1.00 96.31 100 ARG A CA 1
ATOM 785 C C . ARG A 1 100 ? -2.327 2.895 3.835 1.00 96.31 100 ARG A C 1
ATOM 787 O O . ARG A 1 100 ? -3.388 3.411 4.173 1.00 96.31 100 ARG A O 1
ATOM 794 N N . VAL A 1 101 ? -1.890 1.768 4.409 1.00 96.69 101 VAL A N 1
ATOM 795 C CA . VAL A 1 101 ? -2.645 1.049 5.451 1.00 96.69 101 VAL A CA 1
ATOM 796 C C . VAL A 1 101 ? -2.194 1.457 6.853 1.00 96.69 101 VAL A C 1
ATOM 798 O O . VAL A 1 101 ? -1.003 1.416 7.176 1.00 96.69 101 VAL A O 1
ATOM 801 N N . VAL A 1 102 ? -3.137 1.816 7.722 1.00 95.62 102 VAL A N 1
ATOM 802 C CA . VAL A 1 102 ? -2.890 2.259 9.106 1.00 95.62 102 VAL A CA 1
ATOM 803 C C . VAL A 1 102 ? -3.712 1.461 10.127 1.00 95.62 102 VAL A C 1
ATOM 805 O O . VAL A 1 102 ? -4.700 0.801 9.802 1.00 95.62 102 VAL A O 1
ATOM 808 N N . GLY A 1 103 ? -3.293 1.471 11.393 1.00 93.94 103 GLY A N 1
ATOM 809 C CA . GLY A 1 103 ? -4.105 0.928 12.487 1.00 93.94 103 GLY A CA 1
ATOM 810 C C . GLY A 1 103 ? -5.206 1.900 12.917 1.00 93.94 103 GLY A C 1
ATOM 811 O O . GLY A 1 103 ? -5.006 3.108 12.849 1.00 93.94 103 GLY A O 1
ATOM 812 N N . LYS A 1 104 ? -6.335 1.384 13.430 1.00 86.75 104 LYS A N 1
ATOM 813 C CA . LYS A 1 104 ? -7.454 2.203 13.947 1.00 86.75 104 LYS A CA 1
ATOM 814 C C . LYS A 1 104 ? -7.024 3.241 14.991 1.00 86.75 104 LYS A C 1
ATOM 816 O O . LYS A 1 104 ? -7.527 4.352 14.982 1.00 86.75 104 LYS A O 1
ATOM 821 N N . SER A 1 105 ? -6.068 2.900 15.853 1.00 85.44 105 SER A N 1
ATOM 822 C CA . SER A 1 105 ? -5.548 3.789 16.905 1.00 85.44 105 SER A CA 1
ATOM 823 C C . SER A 1 105 ? -4.406 4.697 16.423 1.00 85.44 105 SER A C 1
ATOM 825 O O . SER A 1 105 ? -3.502 5.002 17.192 1.00 85.44 105 SER A O 1
ATOM 827 N N . GLY A 1 106 ? -4.354 5.027 15.129 1.00 76.69 106 GLY A N 1
ATOM 828 C CA . GLY A 1 106 ? -3.261 5.818 14.549 1.00 76.69 106 GLY A CA 1
ATOM 829 C C . GLY A 1 106 ? -1.925 5.072 14.443 1.00 76.69 106 GLY A C 1
ATOM 830 O O . GLY A 1 106 ? -0.892 5.681 14.183 1.00 76.69 106 GLY A O 1
ATOM 831 N N . SER A 1 107 ? -1.910 3.744 14.632 1.00 84.31 107 SER A N 1
ATOM 832 C CA . SER A 1 107 ? -0.671 2.967 14.536 1.00 84.31 107 SER A CA 1
ATOM 833 C C . SER A 1 107 ? -0.084 3.056 13.130 1.00 84.31 107 SER A C 1
ATOM 835 O O . SER A 1 107 ? -0.704 2.615 12.156 1.00 84.31 107 SER A O 1
ATOM 837 N N . ASN A 1 108 ? 1.144 3.567 13.046 1.00 85.25 108 ASN A N 1
ATOM 838 C CA . ASN A 1 108 ? 1.839 3.785 11.785 1.00 85.25 108 ASN A CA 1
ATOM 839 C C . ASN A 1 108 ? 2.917 2.730 11.479 1.00 85.25 108 ASN A C 1
ATOM 841 O O . ASN A 1 108 ? 3.797 2.961 10.655 1.00 85.25 108 ASN A O 1
ATOM 845 N N . LYS A 1 109 ? 2.862 1.556 12.127 1.00 88.12 109 LYS A N 1
ATOM 846 C CA . LYS A 1 109 ? 3.864 0.497 11.928 1.00 88.12 109 LYS A CA 1
ATOM 847 C C . LY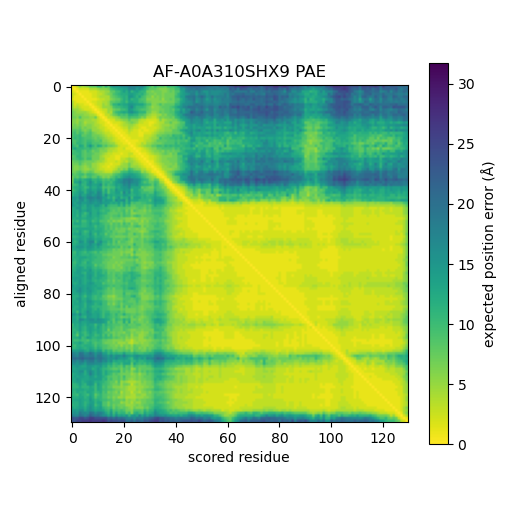S A 1 109 ? 4.017 0.151 10.445 1.00 88.12 109 LYS A C 1
ATOM 849 O O . LYS A 1 109 ? 3.031 0.007 9.718 1.00 88.12 109 LYS A O 1
ATOM 854 N N . TYR A 1 110 ? 5.268 0.003 10.026 1.00 92.50 110 TYR A N 1
ATOM 855 C CA . TYR A 1 110 ? 5.643 -0.297 8.655 1.00 92.50 110 TYR A CA 1
ATOM 856 C C . TYR A 1 110 ? 6.890 -1.167 8.634 1.00 92.50 110 TYR A C 1
ATOM 858 O O . TYR A 1 110 ? 7.842 -0.898 9.364 1.00 92.50 110 TYR A O 1
ATOM 866 N N . LYS A 1 111 ? 6.900 -2.197 7.786 1.00 90.75 111 LYS A N 1
ATOM 867 C CA . LYS A 1 111 ? 8.010 -3.158 7.706 1.00 90.75 111 LYS A CA 1
ATOM 868 C C . LYS A 1 111 ? 9.343 -2.506 7.332 1.00 90.75 111 LYS A C 1
ATOM 870 O O . LYS A 1 111 ? 10.380 -2.980 7.772 1.00 90.75 111 LYS A O 1
ATOM 875 N N . TRP A 1 112 ? 9.306 -1.428 6.555 1.00 88.94 112 TRP A N 1
ATOM 876 C CA . TRP A 1 112 ? 10.495 -0.714 6.087 1.00 88.94 112 TRP A CA 1
ATOM 877 C C . TRP A 1 112 ? 10.757 0.585 6.866 1.00 88.94 112 TRP A C 1
ATOM 879 O O . TRP A 1 112 ? 11.502 1.439 6.401 1.00 88.94 112 TRP A O 1
ATOM 889 N N . GLY A 1 113 ? 10.141 0.741 8.043 1.00 92.25 113 GLY A N 1
ATOM 890 C CA . GLY A 1 113 ? 10.334 1.893 8.927 1.00 92.25 113 GLY A CA 1
ATOM 891 C C . GLY A 1 113 ? 9.269 2.983 8.780 1.00 92.25 113 GLY A C 1
ATOM 892 O O . GLY A 1 113 ? 8.814 3.307 7.685 1.00 92.25 113 GLY A O 1
ATOM 893 N N . THR A 1 114 ? 8.858 3.564 9.906 1.00 93.75 114 THR A N 1
ATOM 894 C CA . THR A 1 114 ? 7.828 4.620 9.972 1.00 93.75 114 THR A CA 1
ATOM 895 C C . THR A 1 114 ? 8.231 5.872 9.198 1.00 93.75 114 THR A C 1
ATOM 897 O O . THR A 1 114 ? 7.409 6.402 8.460 1.00 93.75 114 THR A O 1
ATOM 900 N N . ASN A 1 115 ? 9.506 6.270 9.270 1.00 92.62 115 ASN A N 1
ATOM 901 C CA . ASN A 1 115 ? 10.022 7.447 8.565 1.00 92.62 115 ASN A CA 1
ATOM 902 C C . ASN A 1 115 ? 9.807 7.333 7.051 1.00 92.62 115 ASN A C 1
ATOM 904 O O . ASN A 1 115 ? 9.279 8.247 6.431 1.00 92.62 115 ASN A O 1
ATOM 908 N N . LEU A 1 116 ? 10.133 6.175 6.462 1.00 91.56 116 LEU A N 1
ATOM 909 C CA . LEU A 1 116 ? 9.927 5.930 5.034 1.00 91.56 116 LEU A CA 1
ATOM 910 C C . LEU A 1 116 ? 8.442 6.001 4.658 1.00 91.56 116 LEU A C 1
ATOM 912 O O . LEU A 1 116 ? 8.083 6.622 3.660 1.00 91.56 116 LEU A O 1
ATOM 916 N N . LYS A 1 117 ? 7.569 5.393 5.470 1.00 94.06 117 LYS A N 1
ATOM 917 C CA . LYS A 1 117 ? 6.115 5.455 5.266 1.00 94.06 117 LYS A CA 1
ATOM 918 C C . LYS A 1 117 ? 5.605 6.896 5.270 1.00 94.06 117 LYS A C 1
ATOM 920 O O . LYS A 1 117 ? 4.815 7.261 4.403 1.00 94.06 117 LYS A O 1
ATOM 925 N N . GLU A 1 118 ? 6.065 7.706 6.215 1.00 92.94 118 GLU A N 1
ATOM 926 C CA . GLU A 1 118 ? 5.691 9.117 6.332 1.00 92.94 118 GLU A CA 1
ATOM 927 C C . GLU A 1 118 ? 6.231 9.955 5.176 1.00 92.94 118 GLU A C 1
ATOM 929 O O . GLU A 1 118 ? 5.481 10.758 4.619 1.00 92.94 118 GLU A O 1
ATOM 934 N N . SER A 1 119 ? 7.478 9.733 4.751 1.00 92.56 119 SER A N 1
ATOM 935 C CA . SER A 1 119 ? 8.052 10.406 3.582 1.00 92.56 119 SER A CA 1
ATOM 936 C C . SER A 1 119 ? 7.262 10.106 2.307 1.00 92.56 119 SER A C 1
ATOM 938 O O . SER A 1 119 ? 6.956 11.034 1.557 1.00 92.56 119 SER A O 1
ATOM 940 N N . ILE A 1 120 ? 6.876 8.843 2.081 1.00 93.75 120 ILE A N 1
ATOM 941 C CA . ILE A 1 120 ? 6.073 8.454 0.912 1.00 93.75 120 ILE A CA 1
ATOM 942 C C . ILE A 1 120 ? 4.682 9.096 0.977 1.00 93.75 120 ILE A C 1
ATOM 944 O O . ILE A 1 120 ? 4.269 9.743 0.019 1.00 93.75 120 ILE A O 1
ATOM 948 N N . LEU A 1 121 ? 3.971 8.978 2.104 1.00 93.81 121 LEU A N 1
ATOM 949 C CA . LEU A 1 121 ? 2.631 9.566 2.251 1.00 93.81 121 LEU A CA 1
ATOM 950 C C . LEU A 1 121 ? 2.646 11.091 2.098 1.00 93.81 121 LEU A C 1
ATOM 952 O O . LEU A 1 121 ? 1.744 11.659 1.487 1.00 93.81 121 LEU A O 1
ATOM 956 N N . THR A 1 122 ? 3.667 11.757 2.636 1.00 93.38 122 THR A N 1
ATOM 957 C CA . THR A 1 122 ? 3.841 13.209 2.493 1.00 93.38 122 THR A CA 1
ATOM 958 C C . THR A 1 122 ? 4.063 13.589 1.035 1.00 93.38 122 THR A C 1
ATOM 960 O O . THR A 1 122 ? 3.459 14.544 0.551 1.00 93.38 122 THR A O 1
ATOM 963 N N . HIS A 1 123 ? 4.890 12.825 0.320 1.00 92.38 123 HIS A N 1
ATOM 964 C CA . HIS A 1 123 ? 5.115 13.035 -1.102 1.00 92.38 123 HIS A CA 1
ATOM 965 C C . HIS A 1 123 ? 3.832 12.848 -1.914 1.00 92.38 123 HIS A C 1
ATOM 967 O O . HIS A 1 123 ? 3.489 13.732 -2.687 1.00 92.38 123 HIS A O 1
ATOM 973 N N . GLU A 1 124 ? 3.085 11.762 -1.705 1.00 94.25 124 GLU A N 1
ATOM 974 C CA . GLU A 1 124 ? 1.814 11.549 -2.408 1.00 94.25 124 GLU A CA 1
ATOM 975 C C . GLU A 1 124 ? 0.839 12.702 -2.166 1.00 94.25 124 GLU A C 1
ATOM 977 O O . GLU A 1 124 ? 0.325 13.289 -3.112 1.00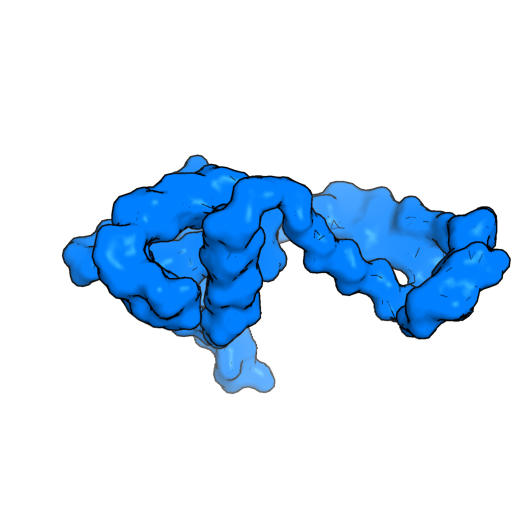 94.25 124 GLU A O 1
ATOM 982 N N . ARG A 1 125 ? 0.650 13.110 -0.905 1.00 93.88 125 ARG A N 1
ATOM 983 C CA . ARG A 1 125 ? -0.236 14.235 -0.562 1.00 93.88 125 ARG A CA 1
ATOM 984 C C . ARG A 1 125 ? 0.176 15.548 -1.221 1.00 93.88 125 ARG A C 1
ATOM 986 O O . ARG A 1 125 ? -0.691 16.364 -1.510 1.00 93.88 125 ARG A O 1
ATOM 993 N N . LYS A 1 126 ? 1.475 15.757 -1.453 1.00 92.25 126 LYS A N 1
ATOM 994 C CA . LYS A 1 126 ? 1.983 16.952 -2.133 1.00 92.25 126 LYS A CA 1
ATOM 995 C C . LYS A 1 126 ? 1.551 17.009 -3.604 1.00 92.25 126 LYS A C 1
ATOM 997 O O . LYS A 1 126 ? 1.308 18.105 -4.092 1.00 92.25 126 LYS A O 1
ATOM 1002 N N . TYR A 1 127 ? 1.458 15.865 -4.283 1.00 84.00 127 TYR A N 1
ATOM 1003 C CA . TYR A 1 127 ? 1.236 15.796 -5.735 1.00 84.00 127 TYR A CA 1
ATOM 1004 C C . TYR A 1 127 ? -0.163 15.313 -6.147 1.00 84.00 127 TYR A C 1
ATOM 1006 O O . TYR A 1 127 ? -0.467 15.274 -7.330 1.00 84.00 127 TYR A O 1
ATOM 1014 N N . VAL A 1 128 ? -1.044 14.984 -5.197 1.00 80.88 128 VAL A N 1
ATOM 1015 C CA . VAL A 1 128 ? -2.446 14.603 -5.478 1.00 80.88 128 VAL A CA 1
ATOM 1016 C C . VAL A 1 128 ? -3.306 15.779 -5.980 1.00 80.88 128 VAL A C 1
ATOM 1018 O O . VAL A 1 128 ? -4.361 15.547 -6.559 1.00 80.88 128 VAL A O 1
ATOM 1021 N N . ASN A 1 129 ? -2.858 17.029 -5.80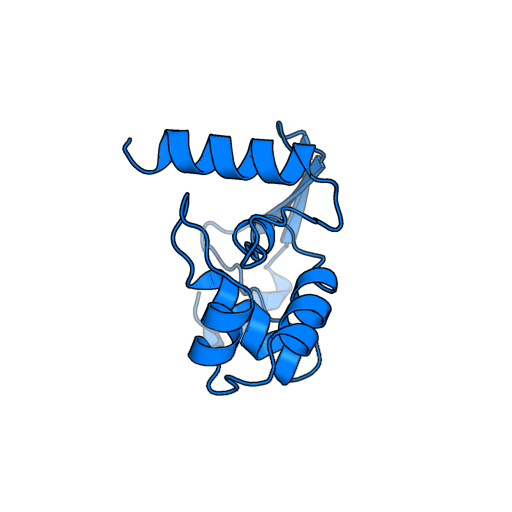7 1.00 56.09 129 ASN A N 1
ATOM 1022 C CA . ASN A 1 129 ? -3.603 18.245 -6.178 1.00 56.09 129 ASN A CA 1
ATOM 1023 C C . ASN A 1 129 ? -2.876 19.149 -7.200 1.00 56.09 129 ASN A C 1
ATOM 1025 O O . ASN A 1 129 ? -3.207 20.330 -7.307 1.00 56.09 129 ASN A O 1
ATOM 1029 N N . THR A 1 130 ? -1.871 18.628 -7.904 1.00 50.53 130 THR A N 1
ATOM 1030 C CA . THR A 1 130 ? -1.139 19.313 -8.990 1.00 50.53 130 THR A CA 1
ATOM 1031 C C . THR A 1 130 ? -1.351 18.572 -10.290 1.00 50.53 130 THR A C 1
ATOM 1033 O O . THR A 1 130 ? -1.627 19.240 -11.305 1.00 50.53 130 THR A O 1
#

InterPro domains:
  IPR001497 Methylated-DNA-[protein]-cysteine S-methyltransferase, active site [PS00374] (96-102)
  IPR014048 Methylated-DNA-[protein]-cysteine S-methyltransferase, DNA binding [PF01035] (47-125)
  IPR014048 Methylated-DNA-[protein]-cysteine S-methyltransferase, DNA binding [TIGR00589] (47-124)
  IPR014048 Methylated-DNA-[protein]-cysteine S-methyltransferase, DNA binding [cd06445] (48-125)
  IPR036217 Methylated DNA-protein cysteine methyltransferase, DNA binding domain [SSF46767] (46-125)
  IPR036388 Winged helix-like DNA-binding domain superfamily [G3DSA:1.10.10.10] (44-126)

Radius of gyration: 16.93 Å; Cα contacts (8 Å, |Δi|>4): 146; chains: 1; bounding box: 34×37×48 Å

Mean predicted aligned error: 7.83 Å

Secondary structure (DSSP, 8-state):
--HHHHHHHTTT--EEEEEEEETTEEEEEEEESSSS-----PPPS-HHHHHHHHHHHTSPTT--EEHHHHHHHTT-TT-HHHHHHHHHT--STTTS-GGGEE-TT-----TT-HHHHHHHHHHHHHHTT-

Sequence (130 aa):
MTRQEYKINHTKFKIIYAFHSTPFGNCLIGTTNTDKAIVHLGFVGKKFQIKVWEALMLISDGSTVTYEQVAQNIGKPTASRAVGNAVMKNYIVYLIPCHRVVGKSGSNKYKWGTNLKESILTHERKYVNT

Solvent-accessible surface area (backbone atoms only — not comparable to full-atom values): 7927 Å² total; per-residue (Å²): 114,54,78,67,59,44,74,77,45,53,89,80,61,42,81,46,70,48,79,44,83,47,103,87,45,78,40,80,48,76,48,53,84,52,94,57,79,79,82,82,88,78,80,88,69,55,72,67,42,43,51,50,49,58,56,35,60,69,57,58,79,51,50,73,47,34,37,47,57,54,14,43,75,70,76,38,60,88,35,25,69,58,41,50,55,40,50,64,66,61,82,57,70,74,77,40,36,55,70,32,49,32,42,92,86,71,44,61,80,46,93,83,38,49,68,54,38,50,54,52,46,51,51,34,50,67,57,70,83,111

Organism: NCBI:txid516756

Nearest PDB structures (foldseek):
  4wx9-assembly1_A  TM=9.288E-01  e=1.712E-07  Mycobacterium tuberculosis H37Rv
  4wxc-assembly1_A  TM=8.231E-01  e=4.759E-08  Mycobacterium tuberculosis H37Rv
  4wxd-assembly1_A  TM=8.280E-01  e=5.667E-08  Mycobacterium tuberculosis H37Rv
  4bhb-assembly1_A  TM=8.251E-01  e=7.151E-08  Mycobacterium tuberculosis H37Rv
  4bhc-assembly1_A  TM=8.266E-01  e=2.427E-07  Mycobacterium tuberculosis H37Rv

pLDDT: mean 84.81, std 12.05, range [50.53, 98.12]

Foldseek 3Di:
DDPVVCVVCVVVKDWDWDWDQDPLGIDIDTDIPDPDDDDDDDDDDDPVLRLLLVLQQPADFLAADELQVSCVVSVRNVCSVVSVVSLLPDPNDPNSPSLRYAHPVRHNDDNSDSVSSVVRSVVRNVPVVD